Protein AF-A0A3D0WVR7-F1 (afdb_monomer_lite)

pLDDT: mean 93.35, std 4.77, range [69.31, 98.44]

Structure (mmCIF, N/CA/C/O backbone):
data_AF-A0A3D0WVR7-F1
#
_entry.id   AF-A0A3D0WVR7-F1
#
loop_
_atom_site.group_PDB
_atom_site.id
_atom_site.type_symbol
_atom_site.label_atom_id
_atom_site.label_alt_id
_atom_site.label_comp_id
_atom_site.label_asym_id
_atom_site.label_entity_id
_atom_site.label_seq_id
_atom_site.pdbx_PDB_ins_code
_atom_site.Cartn_x
_atom_site.Cartn_y
_atom_site.Cartn_z
_atom_site.occupancy
_atom_site.B_iso_or_equiv
_atom_site.auth_seq_id
_atom_site.auth_comp_id
_atom_site.auth_asym_id
_atom_site.auth_atom_id
_atom_site.pdbx_PDB_model_num
ATOM 1 N N . MET A 1 1 ? -13.523 -5.327 9.918 1.00 96.50 1 MET A N 1
ATOM 2 C CA . MET A 1 1 ? -13.125 -5.472 8.506 1.00 96.50 1 MET A CA 1
ATOM 3 C C . MET A 1 1 ? -11.865 -4.660 8.258 1.00 96.50 1 MET A C 1
ATOM 5 O O . MET A 1 1 ? -11.786 -3.521 8.706 1.00 96.50 1 MET A O 1
ATOM 9 N N . ARG A 1 2 ? -10.878 -5.246 7.589 1.00 98.38 2 ARG A N 1
ATOM 10 C CA . ARG A 1 2 ? -9.556 -4.682 7.312 1.00 98.38 2 ARG A CA 1
ATOM 11 C C . ARG A 1 2 ? -9.518 -4.196 5.868 1.00 98.38 2 ARG A C 1
ATOM 13 O O . ARG A 1 2 ? -9.576 -5.001 4.944 1.00 98.38 2 ARG A O 1
ATOM 20 N N . VAL A 1 3 ? -9.440 -2.885 5.677 1.00 98.25 3 VAL A N 1
ATOM 21 C CA . VAL A 1 3 ? -9.464 -2.253 4.352 1.00 98.25 3 VAL A CA 1
ATOM 22 C C . VAL A 1 3 ? -8.068 -1.733 4.039 1.00 98.25 3 VAL A C 1
ATOM 24 O O . VAL A 1 3 ? -7.508 -0.964 4.819 1.00 98.25 3 VAL A O 1
ATOM 27 N N . PHE A 1 4 ? -7.496 -2.154 2.912 1.00 98.12 4 PHE A N 1
ATOM 28 C CA . PHE A 1 4 ? -6.141 -1.776 2.513 1.00 98.12 4 PHE A CA 1
ATOM 29 C C . PHE A 1 4 ? -6.157 -0.925 1.253 1.00 98.12 4 PHE A C 1
ATOM 31 O O . PHE A 1 4 ? -6.562 -1.377 0.185 1.00 98.12 4 PHE A O 1
ATOM 38 N N . 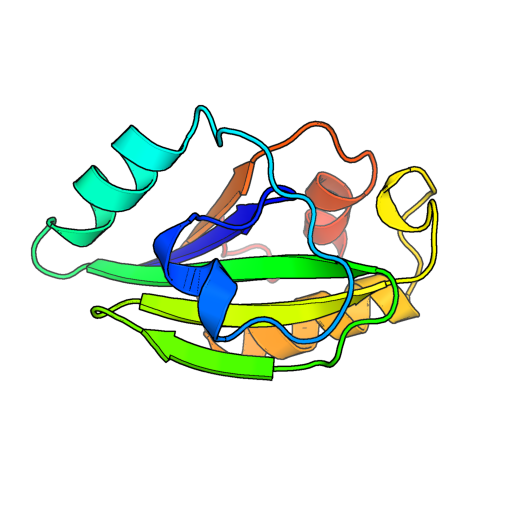TRP A 1 5 ? -5.727 0.322 1.388 1.00 96.38 5 TRP A N 1
ATOM 39 C CA . TRP A 1 5 ? -5.687 1.286 0.300 1.00 96.38 5 TRP A CA 1
ATOM 40 C C . TRP A 1 5 ? -4.335 1.271 -0.390 1.00 96.38 5 TRP A C 1
ATOM 42 O O . TRP A 1 5 ? -3.298 1.417 0.252 1.00 96.38 5 TRP A O 1
ATOM 52 N N . ILE A 1 6 ? -4.352 1.152 -1.711 1.00 95.88 6 ILE A N 1
ATOM 53 C CA . ILE A 1 6 ? -3.175 1.334 -2.556 1.00 95.88 6 ILE A CA 1
ATOM 54 C C . ILE A 1 6 ? -3.373 2.643 -3.305 1.00 95.88 6 ILE A C 1
ATOM 56 O O . ILE A 1 6 ? -4.286 2.747 -4.120 1.00 95.88 6 ILE A O 1
ATOM 60 N N . THR A 1 7 ? -2.542 3.641 -3.014 1.00 94.25 7 THR A N 1
ATOM 61 C CA . THR A 1 7 ? -2.631 4.978 -3.617 1.00 94.25 7 THR A CA 1
ATOM 62 C C . THR A 1 7 ? -1.251 5.487 -4.006 1.00 94.25 7 THR A C 1
ATOM 64 O O . THR A 1 7 ? -0.249 5.156 -3.371 1.00 94.25 7 THR A O 1
ATOM 67 N N . HIS A 1 8 ? -1.181 6.292 -5.062 1.00 92.00 8 HIS A N 1
ATOM 68 C CA . HIS A 1 8 ? 0.056 6.960 -5.455 1.00 92.00 8 HIS A CA 1
ATOM 69 C C . HIS A 1 8 ? 0.353 8.200 -4.614 1.00 92.00 8 HIS A C 1
ATOM 71 O O . HIS A 1 8 ? 1.487 8.378 -4.165 1.00 92.00 8 HIS A O 1
ATOM 77 N N . ASP A 1 9 ? -0.665 9.027 -4.385 1.00 91.69 9 ASP A N 1
ATOM 78 C CA . ASP A 1 9 ? -0.531 10.248 -3.603 1.00 91.69 9 ASP A CA 1
ATOM 79 C C . ASP A 1 9 ? -0.507 9.919 -2.114 1.00 91.69 9 ASP A C 1
ATOM 81 O O . ASP A 1 9 ? -1.356 9.180 -1.604 1.00 91.69 9 ASP A O 1
ATOM 85 N N . VAL A 1 10 ? 0.468 10.496 -1.414 1.00 93.19 10 VAL A N 1
ATOM 86 C CA . VAL A 1 10 ? 0.556 10.418 0.042 1.00 93.19 10 VAL A CA 1
ATOM 87 C C . VAL A 1 10 ? -0.465 11.379 0.651 1.00 93.19 10 VAL A C 1
ATOM 89 O O . VAL A 1 10 ? -0.508 12.551 0.284 1.00 93.19 10 VAL A O 1
ATOM 92 N N . PHE A 1 11 ? -1.275 10.902 1.599 1.00 92.56 11 PHE A N 1
ATOM 93 C CA . PHE A 1 11 ? -2.176 11.774 2.357 1.00 92.56 11 PHE A CA 1
ATOM 94 C C . PHE A 1 11 ? -1.388 12.740 3.246 1.00 92.56 11 PHE A C 1
ATOM 96 O O . PHE A 1 11 ? -0.358 12.373 3.810 1.00 92.56 11 PHE A O 1
ATOM 103 N N . GLU A 1 12 ? -1.894 13.965 3.406 1.00 90.88 12 GLU A N 1
ATOM 104 C CA . GLU A 1 12 ? -1.169 15.047 4.089 1.00 90.88 12 GLU A CA 1
ATOM 105 C C . GLU A 1 12 ? -0.736 14.685 5.513 1.00 90.88 12 GLU A C 1
ATOM 107 O O . GLU A 1 12 ? 0.382 15.002 5.923 1.00 90.88 12 GLU A O 1
ATOM 112 N N . VAL A 1 13 ? -1.577 13.933 6.228 1.00 90.69 13 VAL A N 1
ATOM 113 C CA . VAL A 1 13 ? -1.304 13.430 7.582 1.00 90.69 13 VAL A CA 1
ATOM 114 C C . VAL A 1 13 ? -0.036 12.564 7.657 1.00 90.69 13 VAL A C 1
ATOM 116 O O . VAL A 1 13 ? 0.636 12.528 8.684 1.00 90.69 13 VAL A O 1
ATOM 119 N N . PHE A 1 14 ? 0.367 11.917 6.558 1.00 93.31 14 PHE A N 1
ATOM 120 C CA . PHE A 1 14 ? 1.568 11.081 6.523 1.00 93.31 14 PHE A CA 1
ATOM 121 C C . PHE A 1 14 ? 2.843 11.854 6.160 1.00 93.31 14 PHE A C 1
ATOM 123 O O . PHE A 1 14 ? 3.940 11.349 6.409 1.00 93.31 14 PHE A O 1
ATOM 130 N N . PHE A 1 15 ? 2.748 13.075 5.613 1.00 92.75 15 PHE A N 1
ATOM 131 C CA . PHE A 1 15 ? 3.910 13.842 5.137 1.00 92.75 15 PHE A CA 1
ATOM 132 C C . PHE A 1 15 ? 5.068 13.974 6.139 1.00 92.75 15 PHE A C 1
ATOM 134 O O . PHE A 1 15 ? 6.212 13.848 5.693 1.00 92.75 15 PHE A O 1
ATOM 141 N N . PRO A 1 16 ? 4.845 14.198 7.452 1.00 93.62 16 PRO A N 1
ATOM 142 C CA . PRO A 1 16 ? 5.942 14.318 8.418 1.00 93.62 16 PRO A CA 1
ATOM 143 C C . PRO A 1 16 ? 6.748 13.022 8.610 1.00 93.62 16 PRO A C 1
ATOM 145 O O . PRO A 1 16 ? 7.897 13.058 9.057 1.00 93.62 16 PRO A O 1
ATOM 148 N N . TYR A 1 17 ? 6.153 11.876 8.278 1.00 92.75 17 TYR A N 1
ATOM 149 C CA . TYR A 1 17 ? 6.676 10.549 8.601 1.00 92.75 17 TYR A CA 1
ATOM 150 C C . TYR A 1 17 ? 7.346 9.865 7.405 1.00 92.75 17 TYR A C 1
ATOM 152 O O . TYR A 1 17 ? 8.244 9.030 7.581 1.00 92.75 17 TYR A O 1
ATOM 160 N N . VAL A 1 18 ? 6.955 10.246 6.185 1.00 92.88 18 VAL A N 1
ATOM 161 C CA . VAL A 1 18 ? 7.496 9.653 4.960 1.00 92.88 18 VAL A CA 1
ATOM 162 C C . VAL A 1 18 ? 8.968 10.009 4.775 1.00 92.88 18 VAL A C 1
ATOM 164 O O . VAL A 1 18 ? 9.363 11.175 4.813 1.00 92.88 18 VAL A O 1
ATOM 167 N N . LYS A 1 19 ? 9.794 8.997 4.506 1.00 92.00 19 LYS A N 1
ATOM 168 C CA . LYS A 1 19 ? 11.184 9.175 4.071 1.00 92.00 19 LYS A CA 1
ATOM 169 C C . LYS A 1 19 ? 11.265 9.020 2.557 1.00 92.00 19 LYS A C 1
ATOM 171 O O . LYS A 1 19 ? 10.786 8.026 2.020 1.00 92.00 19 LYS A O 1
ATOM 176 N N . GLY A 1 20 ? 11.898 9.979 1.881 1.00 90.12 20 GLY A N 1
ATOM 177 C CA . GLY A 1 20 ? 12.088 9.985 0.426 1.00 90.12 20 GLY A CA 1
ATOM 178 C C . GLY A 1 20 ? 11.411 11.167 -0.263 1.00 90.12 20 GLY A C 1
ATOM 179 O O . GLY A 1 20 ? 11.204 12.217 0.343 1.00 90.12 20 GLY A O 1
ATOM 180 N N . GLN A 1 21 ? 11.081 10.989 -1.541 1.00 91.50 21 GLN A N 1
ATOM 181 C CA . GLN A 1 21 ? 10.394 11.975 -2.377 1.00 91.50 21 GLN A CA 1
ATOM 182 C C . GLN A 1 21 ? 8.966 11.484 -2.664 1.00 91.50 21 GLN A C 1
ATOM 184 O O . GLN A 1 21 ? 8.730 10.879 -3.713 1.00 91.50 21 GLN A O 1
ATOM 189 N N . PRO A 1 22 ? 8.020 11.661 -1.721 1.00 92.19 22 PRO A N 1
ATOM 190 C CA . PRO A 1 22 ? 6.638 11.259 -1.944 1.00 92.19 22 PRO A CA 1
ATOM 191 C C . PRO A 1 22 ? 5.976 12.139 -2.996 1.00 92.19 22 PRO A C 1
ATOM 193 O O . PRO A 1 22 ? 6.268 13.335 -3.089 1.00 92.19 22 PRO A O 1
ATOM 196 N N . THR A 1 23 ? 5.019 11.568 -3.722 1.00 89.81 23 THR A N 1
ATOM 197 C CA . THR A 1 23 ? 4.080 12.374 -4.496 1.00 89.81 23 THR A CA 1
ATOM 198 C C . THR A 1 23 ? 3.133 13.072 -3.526 1.00 89.81 23 THR A C 1
ATOM 200 O O . THR A 1 23 ? 2.413 12.432 -2.758 1.00 89.81 23 THR A O 1
ATOM 203 N N . LYS A 1 24 ? 3.186 14.405 -3.533 1.00 87.06 24 LYS A N 1
ATOM 204 C CA . LYS A 1 24 ? 2.330 15.286 -2.736 1.00 87.06 24 LYS A CA 1
ATOM 205 C C . LYS A 1 24 ? 1.267 15.878 -3.661 1.00 87.06 24 LYS A C 1
ATOM 207 O O . LYS A 1 24 ? 1.396 17.014 -4.108 1.00 87.06 24 LYS A O 1
ATOM 212 N N . GLY A 1 25 ? 0.288 15.060 -4.032 1.00 74.06 25 GLY A N 1
ATOM 213 C CA . GLY A 1 25 ? -0.911 15.481 -4.752 1.00 74.06 25 GLY A CA 1
ATOM 214 C C . GLY A 1 25 ? -2.076 15.661 -3.782 1.00 74.06 25 GLY A C 1
ATOM 215 O O . GLY A 1 25 ? -2.160 14.961 -2.773 1.00 74.06 25 GLY A O 1
ATOM 216 N N . GLY A 1 26 ? -2.977 16.602 -4.072 1.00 69.31 26 GLY A N 1
ATOM 217 C CA . GLY A 1 26 ? -4.263 16.686 -3.383 1.00 69.31 26 GLY A CA 1
ATOM 218 C C . GLY A 1 26 ? -5.089 15.458 -3.742 1.00 69.31 26 GLY A C 1
ATOM 219 O O . GLY A 1 26 ? -5.772 15.447 -4.764 1.00 69.31 26 GLY A O 1
ATOM 220 N N . SER A 1 27 ? -4.974 14.408 -2.932 1.00 78.50 27 SER A N 1
ATOM 221 C CA . SER A 1 27 ? -5.620 13.131 -3.199 1.00 78.50 27 SER A CA 1
ATOM 222 C C . SER A 1 27 ? -7.138 13.316 -3.199 1.00 78.50 27 SER A C 1
ATOM 224 O O . SER A 1 27 ? -7.756 13.516 -2.153 1.00 78.50 27 SER A O 1
ATOM 226 N N . TRP A 1 28 ? -7.760 13.247 -4.378 1.00 86.31 28 TRP A N 1
ATOM 227 C CA . TRP A 1 28 ? -9.214 13.387 -4.541 1.00 86.31 28 TRP A CA 1
ATOM 228 C C . TRP A 1 28 ? -9.998 12.310 -3.774 1.00 86.31 28 TRP A C 1
ATOM 230 O O . TRP A 1 28 ? -11.191 12.467 -3.521 1.00 86.31 28 TRP A O 1
ATOM 240 N N . VAL A 1 29 ? -9.319 11.235 -3.360 1.00 91.25 29 VAL A N 1
ATOM 241 C CA . VAL A 1 29 ? -9.876 10.145 -2.553 1.00 91.25 29 VAL A CA 1
ATOM 242 C C . VAL A 1 29 ? -9.771 10.392 -1.044 1.00 91.25 29 VAL A C 1
ATOM 244 O O . VAL A 1 29 ? -10.340 9.624 -0.271 1.00 91.25 29 VAL A O 1
ATOM 247 N N . ALA A 1 30 ? -9.103 11.464 -0.598 1.00 92.56 30 ALA A N 1
ATOM 248 C CA . ALA A 1 30 ? -8.922 11.765 0.824 1.00 92.56 30 ALA A CA 1
ATOM 249 C C . ALA A 1 30 ? -10.244 11.896 1.608 1.00 92.56 30 ALA A C 1
ATOM 251 O O . ALA A 1 30 ? -10.336 11.306 2.685 1.00 92.56 30 ALA A O 1
ATOM 252 N N . PRO A 1 31 ? -11.306 12.564 1.104 1.00 93.62 31 PRO A N 1
ATOM 253 C CA . PRO A 1 31 ? -12.579 12.606 1.823 1.00 93.62 31 PRO A CA 1
ATOM 254 C C . PRO A 1 31 ? -13.168 11.212 2.064 1.00 93.62 31 PRO A C 1
ATOM 256 O O . PRO A 1 31 ? -13.667 10.942 3.155 1.00 93.62 31 PRO A O 1
ATOM 259 N N . LEU A 1 32 ? -13.080 10.306 1.083 1.00 94.31 32 LEU A N 1
ATOM 260 C CA . LEU A 1 32 ? -13.546 8.928 1.239 1.00 94.31 32 LEU A CA 1
ATOM 261 C C . LEU A 1 32 ? -12.678 8.163 2.244 1.00 94.31 32 LEU A C 1
ATOM 263 O O . LEU A 1 32 ? -13.218 7.480 3.110 1.00 94.31 32 LEU A O 1
ATOM 267 N N . PHE A 1 33 ? -11.355 8.318 2.165 1.00 94.56 33 PHE A N 1
ATOM 268 C CA . PHE A 1 33 ? -10.408 7.697 3.088 1.00 94.56 33 PHE A CA 1
ATOM 269 C C . PHE A 1 33 ? -10.750 8.015 4.549 1.00 94.56 33 PHE A C 1
ATOM 271 O O . PHE A 1 33 ? -10.942 7.111 5.362 1.00 94.56 33 PHE A O 1
ATOM 278 N N . TYR A 1 34 ? -10.914 9.303 4.864 1.00 93.50 34 TYR A N 1
ATOM 279 C CA . TYR A 1 34 ? -11.238 9.738 6.219 1.00 93.50 34 TYR A CA 1
ATOM 280 C C . TYR A 1 34 ? -12.665 9.369 6.637 1.00 93.50 34 TYR A C 1
ATOM 282 O O . TYR A 1 34 ? -12.882 9.056 7.802 1.00 93.50 34 TYR A O 1
ATOM 290 N N . ASN A 1 35 ? -13.637 9.328 5.718 1.00 95.62 35 ASN A N 1
ATOM 291 C CA . ASN A 1 35 ? -14.981 8.835 6.046 1.00 95.62 35 ASN A CA 1
ATOM 292 C C . ASN A 1 35 ? -14.987 7.338 6.396 1.00 95.62 35 ASN A C 1
ATOM 294 O O . ASN A 1 35 ? -15.719 6.937 7.300 1.00 95.62 35 ASN A O 1
ATOM 298 N N . ILE A 1 36 ? -14.175 6.522 5.712 1.00 94.81 36 ILE A N 1
ATOM 299 C CA . ILE A 1 36 ? -14.014 5.092 6.015 1.00 94.81 36 ILE A CA 1
ATOM 300 C C . ILE A 1 36 ? -13.328 4.897 7.368 1.00 94.81 36 ILE A C 1
ATOM 302 O O . ILE A 1 36 ? -13.756 4.039 8.137 1.00 94.81 36 ILE A O 1
ATOM 306 N N . LEU A 1 37 ? -12.306 5.701 7.680 1.00 95.06 37 LEU A N 1
ATOM 307 C CA . LEU A 1 37 ? -11.607 5.654 8.969 1.00 95.06 37 LEU A CA 1
ATOM 308 C C . LEU A 1 37 ? -12.559 5.827 10.163 1.00 95.06 37 LEU A C 1
ATOM 310 O O . LEU A 1 37 ? -12.361 5.206 11.200 1.00 95.06 37 LEU A O 1
ATOM 314 N N . GLN A 1 38 ? -13.607 6.640 10.011 1.00 96.19 38 GLN A N 1
ATOM 315 C CA . GLN A 1 38 ? -14.592 6.897 11.068 1.00 96.19 38 GLN A CA 1
ATOM 316 C C . GLN A 1 38 ? -15.662 5.799 11.202 1.00 96.19 38 GLN A C 1
ATOM 318 O O . GLN A 1 38 ? -16.507 5.877 12.094 1.00 96.19 38 GLN A O 1
ATOM 323 N N 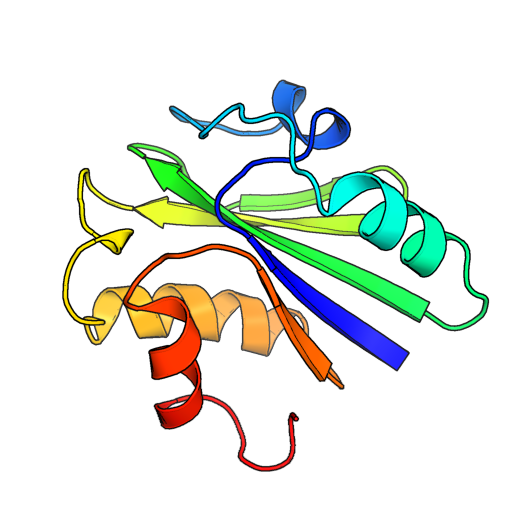. GLN A 1 39 ? -15.675 4.784 10.331 1.00 97.25 39 GLN A N 1
ATOM 324 C CA . GLN A 1 39 ? -16.681 3.725 10.397 1.00 97.25 39 GLN A CA 1
ATOM 325 C C . GLN A 1 39 ? -16.360 2.718 11.513 1.00 97.25 39 GLN A C 1
ATOM 327 O O . GLN A 1 39 ? -15.268 2.138 11.529 1.00 97.25 39 GLN A O 1
ATOM 332 N N . PRO A 1 40 ? -17.311 2.431 12.422 1.00 96.31 40 PRO A N 1
ATOM 333 C CA . PRO A 1 40 ? -17.112 1.435 13.466 1.00 96.31 40 PRO A CA 1
ATOM 334 C C . PRO A 1 40 ? -16.765 0.057 12.893 1.00 96.31 40 PRO A C 1
ATOM 336 O O . PRO A 1 40 ? -17.377 -0.415 11.936 1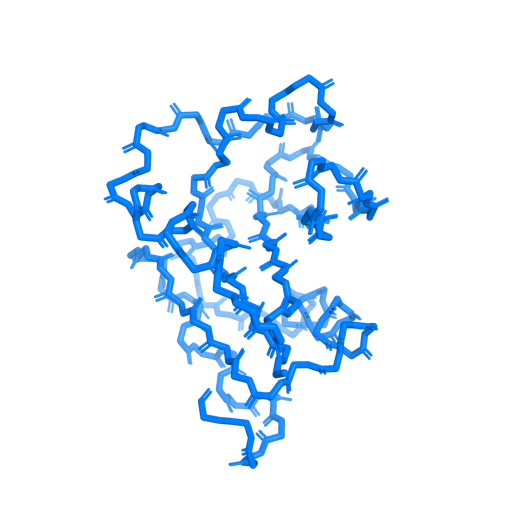.00 96.31 40 PRO A O 1
ATOM 339 N N . GLY A 1 41 ? -15.789 -0.615 13.507 1.00 96.56 41 GLY A N 1
ATOM 340 C CA . GLY A 1 41 ? -15.372 -1.960 13.102 1.00 96.56 41 GLY A CA 1
ATOM 341 C C . GLY A 1 41 ? -14.503 -2.012 11.840 1.00 96.56 41 GLY A C 1
ATOM 342 O O . GLY A 1 41 ? -14.214 -3.116 11.366 1.00 96.56 41 GLY A O 1
ATOM 343 N N . ILE A 1 42 ? -14.065 -0.866 11.305 1.00 97.50 42 ILE A N 1
ATOM 344 C CA . ILE A 1 42 ? -13.054 -0.796 10.247 1.00 97.50 42 ILE A CA 1
ATOM 345 C C . ILE A 1 42 ? -11.657 -0.630 10.846 1.00 97.50 42 ILE A C 1
ATOM 347 O O . ILE A 1 42 ? -11.428 0.179 11.738 1.00 97.50 42 ILE A 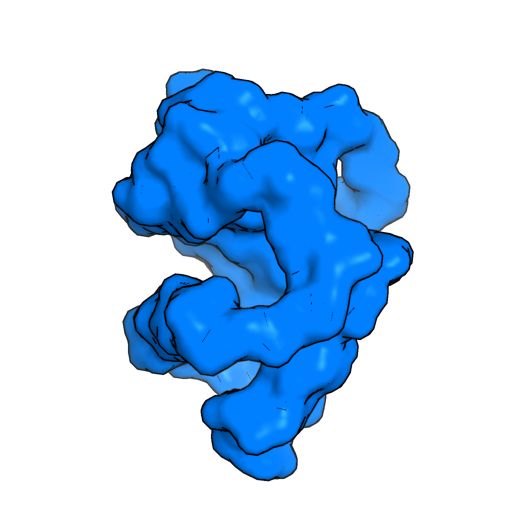O 1
ATOM 351 N N . THR A 1 43 ? -10.704 -1.390 10.314 1.00 98.12 43 THR A N 1
ATOM 352 C CA . THR A 1 43 ? -9.270 -1.133 10.466 1.00 98.12 43 THR A CA 1
ATOM 353 C C . THR A 1 43 ? -8.740 -0.722 9.103 1.00 98.12 43 THR A C 1
ATOM 355 O O . THR A 1 43 ? -8.888 -1.476 8.139 1.00 98.12 43 THR A O 1
ATOM 358 N N . LEU A 1 44 ? -8.148 0.466 9.010 1.00 97.81 44 LEU A N 1
ATOM 359 C CA . LEU A 1 44 ? -7.717 1.050 7.744 1.00 97.81 44 LEU A CA 1
ATOM 360 C C . LEU A 1 44 ? -6.192 1.051 7.640 1.00 97.81 44 LEU A C 1
ATOM 362 O O . LEU A 1 44 ? -5.484 1.400 8.585 1.00 97.81 44 LEU A O 1
ATOM 366 N N . ALA A 1 45 ? -5.695 0.686 6.465 1.00 98.12 45 ALA A N 1
ATOM 367 C CA . ALA A 1 45 ? -4.299 0.839 6.097 1.00 98.12 45 ALA A CA 1
ATOM 368 C C . ALA A 1 45 ? -4.166 1.523 4.743 1.00 98.12 45 ALA A C 1
ATOM 370 O O . ALA A 1 45 ? -5.053 1.420 3.897 1.00 98.12 45 ALA A O 1
ATOM 371 N N . SER A 1 46 ? -3.034 2.186 4.531 1.00 97.12 46 SER A N 1
ATOM 372 C CA . SER A 1 46 ? -2.681 2.802 3.253 1.00 97.12 46 SER A CA 1
ATOM 373 C C . SER A 1 46 ? -1.235 2.485 2.917 1.00 97.12 46 SER A C 1
ATOM 375 O O . SER A 1 46 ? -0.359 2.717 3.745 1.00 97.12 46 SER A O 1
ATOM 377 N N . VAL A 1 47 ? -0.974 2.026 1.696 1.00 97.25 47 VAL A N 1
ATOM 378 C CA . VAL A 1 47 ? 0.374 1.924 1.137 1.00 97.25 47 VAL A CA 1
ATOM 379 C C . VAL A 1 47 ? 0.581 2.956 0.042 1.00 97.25 47 VAL A C 1
ATOM 381 O O . VAL A 1 47 ? -0.250 3.099 -0.858 1.00 97.25 47 VAL A O 1
ATOM 384 N N . THR A 1 48 ? 1.722 3.637 0.099 1.00 95.69 48 THR A N 1
ATOM 385 C CA . THR A 1 48 ? 2.172 4.545 -0.956 1.00 95.69 48 THR A CA 1
ATOM 386 C C . THR A 1 48 ? 3.546 4.135 -1.495 1.00 95.69 48 THR A C 1
ATOM 388 O O . THR A 1 48 ? 4.461 3.780 -0.743 1.00 95.69 48 THR A O 1
ATOM 391 N N . PRO A 1 49 ? 3.737 4.165 -2.818 1.00 95.25 49 PRO A N 1
ATOM 392 C CA . PRO A 1 49 ? 5.047 4.021 -3.424 1.00 95.25 49 PRO A CA 1
ATOM 393 C C . PRO A 1 49 ? 5.802 5.353 -3.370 1.00 95.25 49 PRO A C 1
ATOM 395 O O . PRO A 1 49 ? 5.317 6.375 -3.851 1.00 95.25 49 PRO A O 1
ATOM 398 N N . VAL A 1 50 ? 7.015 5.345 -2.818 1.00 95.56 50 VAL A N 1
ATOM 399 C CA . VAL A 1 50 ? 7.818 6.555 -2.594 1.00 95.56 50 VAL A CA 1
ATOM 400 C C . VAL A 1 50 ? 9.131 6.473 -3.365 1.00 95.56 50 VAL A C 1
ATOM 402 O O . VAL A 1 50 ? 9.937 5.554 -3.174 1.00 95.56 50 VAL A O 1
ATOM 405 N N . ILE A 1 51 ? 9.371 7.460 -4.233 1.00 94.25 51 ILE A N 1
ATOM 406 C CA . ILE A 1 51 ? 10.606 7.541 -5.018 1.00 94.25 51 ILE A CA 1
ATOM 407 C C . ILE A 1 51 ? 11.778 7.809 -4.081 1.00 94.25 51 ILE A C 1
ATOM 409 O O . ILE A 1 51 ? 11.743 8.742 -3.275 1.00 94.25 51 ILE A O 1
ATOM 413 N N . ASN A 1 52 ? 12.826 6.986 -4.190 1.00 88.19 52 ASN A N 1
ATOM 414 C CA . ASN A 1 52 ? 14.005 7.051 -3.318 1.00 88.19 52 ASN A CA 1
ATOM 415 C C . ASN A 1 52 ? 13.649 7.039 -1.819 1.00 88.19 52 ASN A C 1
ATOM 417 O O . ASN A 1 52 ? 14.401 7.566 -1.000 1.00 88.19 52 ASN A O 1
ATOM 421 N N . GLY A 1 53 ? 12.493 6.468 -1.471 1.00 90.94 53 GLY A N 1
ATOM 422 C CA . GLY A 1 53 ? 12.059 6.314 -0.094 1.00 90.94 53 GLY A CA 1
ATOM 423 C C . GLY A 1 53 ? 12.588 5.051 0.564 1.00 90.94 53 GLY A C 1
ATOM 424 O O . GLY A 1 53 ? 13.417 4.328 -0.000 1.00 90.94 53 GLY A O 1
ATOM 425 N N . ASN A 1 54 ? 12.070 4.799 1.759 1.00 92.94 54 ASN A N 1
ATOM 426 C CA . ASN A 1 54 ? 12.319 3.579 2.516 1.00 92.94 54 ASN A CA 1
ATOM 427 C C . ASN A 1 54 ? 11.056 2.714 2.529 1.00 92.94 54 ASN A C 1
ATOM 429 O O . ASN A 1 54 ? 9.942 3.237 2.416 1.00 92.94 54 ASN A O 1
ATOM 433 N N . GLU A 1 55 ? 11.217 1.404 2.715 1.00 95.56 55 GLU A N 1
ATOM 434 C CA . GLU A 1 55 ? 10.108 0.611 3.236 1.00 95.56 55 GLU A CA 1
ATOM 435 C C . GLU A 1 55 ? 9.838 1.032 4.686 1.00 95.56 55 GLU A C 1
ATOM 437 O O . GLU A 1 55 ? 10.757 1.092 5.506 1.00 95.56 55 GLU A O 1
ATOM 442 N N . GLN A 1 56 ? 8.592 1.385 4.995 1.00 95.25 56 GLN A N 1
ATOM 443 C CA . GLN A 1 56 ? 8.197 1.837 6.329 1.00 95.25 56 GLN A CA 1
ATOM 444 C C . GLN A 1 56 ? 6.846 1.239 6.708 1.00 95.25 56 GLN A C 1
ATOM 446 O O . GLN A 1 56 ? 6.006 1.001 5.842 1.00 95.25 56 GLN A O 1
ATOM 451 N N . LYS A 1 57 ? 6.640 1.049 8.012 1.00 97.50 57 LYS A N 1
ATOM 452 C CA . LYS A 1 57 ? 5.351 0.751 8.638 1.00 97.50 57 LYS A CA 1
ATOM 453 C C . LYS A 1 57 ? 5.218 1.637 9.869 1.00 97.50 57 LYS A C 1
ATOM 455 O O . LYS A 1 57 ? 6.130 1.660 10.695 1.00 97.50 57 LYS A O 1
ATOM 460 N N . GLN A 1 58 ? 4.108 2.351 9.996 1.00 96.75 58 GLN A N 1
ATOM 461 C CA . GLN A 1 58 ? 3.821 3.177 11.164 1.00 96.75 58 GLN A CA 1
ATOM 462 C C . GLN A 1 58 ? 2.313 3.280 11.388 1.00 96.75 58 GLN A C 1
ATOM 464 O O . GLN A 1 58 ? 1.553 3.335 10.431 1.00 96.75 58 GLN A O 1
ATOM 469 N N . GLU A 1 59 ? 1.880 3.338 12.643 1.00 97.00 59 GLU A N 1
ATOM 470 C CA . GLU A 1 59 ? 0.507 3.716 12.978 1.00 97.00 59 GLU A CA 1
ATOM 471 C C . GLU A 1 59 ? 0.431 5.235 13.179 1.00 97.00 59 GLU A C 1
ATOM 473 O O . GLU A 1 59 ? 1.212 5.803 13.948 1.00 97.00 59 GLU A O 1
ATOM 478 N N . ILE A 1 60 ? -0.451 5.898 12.431 1.00 95.62 60 ILE A N 1
ATOM 479 C CA . ILE A 1 60 ? -0.622 7.356 12.420 1.00 95.62 60 ILE A CA 1
ATOM 480 C C . ILE A 1 60 ? -2.124 7.636 12.415 1.00 95.62 60 ILE A C 1
ATOM 482 O O . ILE A 1 60 ? -2.819 7.207 11.497 1.00 95.62 60 ILE A O 1
ATOM 486 N N . ASP A 1 61 ? -2.619 8.326 13.444 1.00 92.38 61 ASP A N 1
ATOM 487 C CA . ASP A 1 61 ? -4.030 8.713 13.597 1.00 92.38 61 ASP A CA 1
ATOM 488 C C . ASP A 1 61 ? -5.027 7.562 13.350 1.00 92.38 61 ASP A C 1
ATOM 490 O O . ASP A 1 61 ? -6.052 7.720 12.688 1.00 92.38 61 ASP A O 1
ATOM 494 N N . GLY A 1 62 ? -4.711 6.371 13.871 1.00 93.94 62 GLY A N 1
ATOM 495 C CA . GLY A 1 62 ? -5.552 5.174 13.741 1.00 93.94 62 GLY A CA 1
ATOM 496 C C . GLY A 1 62 ? -5.479 4.472 12.379 1.00 93.94 62 GLY A C 1
ATOM 497 O O . GLY A 1 6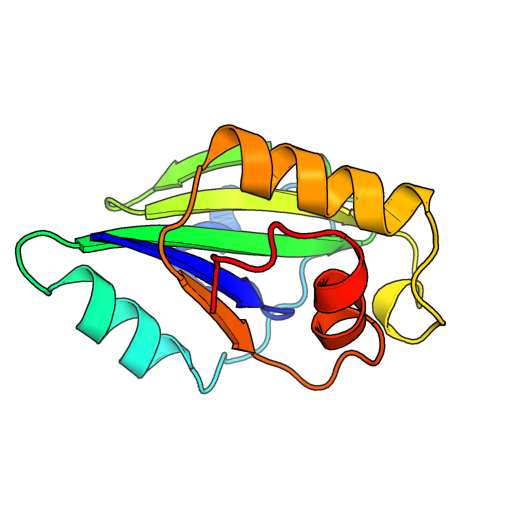2 ? -6.236 3.533 12.137 1.00 93.94 62 GLY A O 1
ATOM 498 N N . VAL A 1 63 ? -4.568 4.888 11.493 1.00 96.88 63 VAL A N 1
ATOM 499 C CA . VAL A 1 63 ? -4.276 4.212 10.222 1.00 96.88 63 VAL A CA 1
ATOM 500 C C . VAL A 1 63 ? -2.920 3.521 10.297 1.00 96.88 63 VAL A C 1
ATOM 502 O O . VAL A 1 63 ? -1.922 4.130 10.681 1.00 96.88 63 VAL A O 1
ATOM 505 N N . VAL A 1 64 ? -2.844 2.277 9.818 1.00 98.06 64 VAL A N 1
ATOM 506 C CA . VAL A 1 64 ? -1.554 1.638 9.528 1.00 98.06 64 VAL A CA 1
ATOM 507 C C . VAL A 1 64 ? -1.023 2.132 8.177 1.00 98.06 64 VAL A C 1
ATOM 509 O O . VAL A 1 64 ? -1.486 1.730 7.108 1.00 98.06 64 VAL A O 1
ATOM 512 N N . TYR A 1 65 ? -0.051 3.032 8.217 1.00 97.69 65 TYR A N 1
ATOM 513 C CA . TYR A 1 65 ? 0.642 3.546 7.046 1.00 97.69 65 TYR A CA 1
ATOM 514 C C . TYR A 1 65 ? 1.813 2.644 6.658 1.00 97.69 65 TYR A C 1
ATOM 516 O O . TYR A 1 65 ? 2.668 2.317 7.485 1.00 97.69 65 TYR A O 1
ATOM 524 N N . TYR A 1 66 ? 1.883 2.314 5.373 1.00 98.31 66 TYR A N 1
ATOM 525 C CA . TYR A 1 66 ? 3.014 1.662 4.739 1.00 98.31 66 TYR A CA 1
ATOM 526 C C . TYR A 1 66 ? 3.595 2.556 3.648 1.00 98.31 66 TYR A C 1
ATOM 528 O O . TYR A 1 66 ? 2.864 3.184 2.883 1.00 98.31 66 TYR A O 1
ATOM 536 N N . SER A 1 67 ? 4.913 2.530 3.492 1.00 97.19 67 SER A N 1
ATOM 537 C CA . SER A 1 67 ? 5.547 2.955 2.246 1.00 97.19 67 SER A CA 1
ATOM 538 C C . SER A 1 67 ? 6.340 1.814 1.650 1.00 97.19 67 SER A C 1
ATOM 540 O O . SER A 1 67 ? 6.942 1.020 2.372 1.00 97.19 67 SER A O 1
ATOM 542 N N . ILE A 1 68 ? 6.374 1.755 0.324 1.00 96.75 68 ILE A N 1
ATOM 543 C CA . ILE A 1 68 ? 7.330 0.922 -0.397 1.00 96.75 68 ILE A CA 1
ATOM 544 C C . ILE A 1 68 ? 8.262 1.812 -1.204 1.00 96.75 68 ILE A C 1
ATOM 546 O O . ILE A 1 68 ? 7.859 2.838 -1.757 1.00 96.75 68 ILE A O 1
ATOM 550 N N . ARG A 1 69 ? 9.524 1.408 -1.301 1.00 95.50 69 ARG A N 1
ATOM 551 C CA . ARG A 1 69 ? 10.480 2.097 -2.156 1.00 95.50 69 ARG A CA 1
ATOM 552 C C . ARG A 1 69 ? 10.190 1.778 -3.619 1.00 95.50 69 ARG A C 1
ATOM 554 O O . ARG A 1 69 ? 10.004 0.616 -3.986 1.00 95.50 69 ARG A O 1
ATOM 561 N N . ILE A 1 70 ? 10.224 2.808 -4.460 1.00 94.69 70 ILE A N 1
ATOM 562 C CA . ILE A 1 70 ? 10.233 2.652 -5.915 1.00 94.69 70 ILE A CA 1
ATOM 563 C C . ILE A 1 70 ? 11.344 3.473 -6.565 1.00 94.69 70 ILE A C 1
ATOM 565 O O . ILE A 1 70 ? 11.831 4.469 -6.019 1.00 94.69 70 ILE A O 1
ATOM 569 N N . SER A 1 71 ? 11.724 3.053 -7.764 1.00 91.88 71 SER A N 1
ATOM 570 C CA . SER A 1 71 ? 12.538 3.844 -8.681 1.00 91.88 71 SER A CA 1
ATOM 571 C C . SER A 1 71 ? 11.664 4.791 -9.508 1.00 91.88 71 SER A C 1
ATOM 573 O O . SER A 1 71 ? 10.458 4.587 -9.672 1.00 91.88 71 SER A O 1
ATOM 575 N N . LYS A 1 72 ? 12.273 5.840 -10.074 1.00 89.12 72 LYS A N 1
ATOM 576 C CA . LYS A 1 72 ? 11.575 6.749 -10.994 1.00 89.12 72 LYS A CA 1
ATOM 577 C C . LYS A 1 72 ? 10.963 5.947 -12.154 1.00 89.12 72 LYS A C 1
ATOM 579 O O . LYS A 1 72 ? 11.637 5.106 -12.739 1.00 89.12 72 LYS A O 1
ATOM 584 N N . ASN A 1 73 ? 9.702 6.228 -12.486 1.00 88.19 73 ASN A N 1
ATOM 585 C CA . ASN A 1 73 ? 8.906 5.563 -13.531 1.00 88.19 73 ASN A CA 1
ATOM 586 C C . ASN A 1 73 ? 8.551 4.083 -13.290 1.00 88.19 73 ASN A C 1
ATOM 588 O O . ASN A 1 73 ? 7.891 3.494 -14.142 1.00 88.19 73 ASN A O 1
ATOM 592 N N . GLU A 1 74 ? 8.902 3.482 -12.148 1.00 90.44 74 GLU A N 1
ATOM 593 C CA . GLU A 1 74 ? 8.577 2.071 -11.871 1.00 90.44 74 GLU A CA 1
ATOM 594 C C . GLU A 1 74 ? 7.058 1.820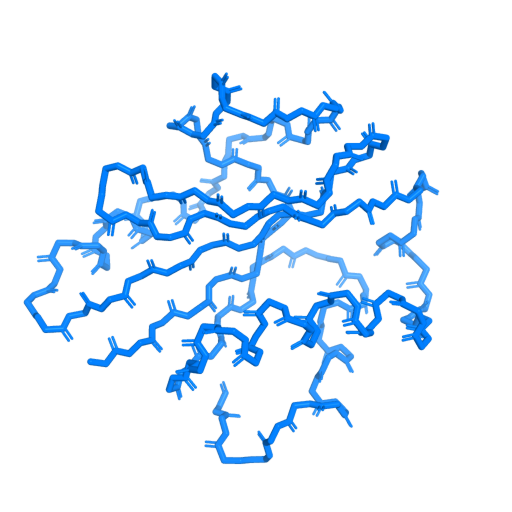 -11.772 1.00 90.44 74 GLU A C 1
ATOM 596 O O . GLU A 1 74 ? 6.578 0.735 -12.086 1.00 90.44 74 GLU A O 1
ATOM 601 N N . ASN A 1 75 ? 6.280 2.851 -11.423 1.00 87.31 75 ASN A N 1
ATOM 602 C CA . ASN A 1 75 ? 4.813 2.796 -11.441 1.00 87.31 75 ASN A CA 1
ATOM 603 C C . ASN A 1 75 ? 4.164 3.021 -12.808 1.00 87.31 75 ASN A C 1
ATOM 605 O O . ASN A 1 75 ? 2.991 2.706 -13.007 1.00 87.31 75 ASN A O 1
ATOM 609 N N . ALA A 1 76 ? 4.925 3.554 -13.761 1.00 86.88 76 ALA A N 1
ATOM 610 C CA . ALA A 1 76 ? 4.472 3.759 -15.131 1.00 86.88 76 ALA A CA 1
ATOM 611 C C . ALA A 1 76 ? 4.839 2.580 -16.051 1.00 86.88 76 ALA A C 1
ATOM 613 O O . ALA A 1 76 ? 4.411 2.550 -17.210 1.00 86.88 76 ALA A O 1
ATOM 614 N N . SER A 1 77 ? 5.635 1.624 -15.561 1.00 88.38 77 SER A N 1
ATOM 615 C CA . SER A 1 77 ? 6.053 0.424 -16.283 1.00 88.38 77 SER A CA 1
ATOM 616 C C . SER A 1 77 ? 5.176 -0.789 -15.945 1.00 88.38 77 SER A C 1
ATOM 618 O O . SER A 1 77 ? 4.262 -0.731 -15.122 1.00 88.38 77 SER A O 1
ATOM 620 N N . VAL A 1 78 ? 5.424 -1.906 -16.632 1.00 89.81 78 VAL A N 1
ATOM 621 C CA . VAL A 1 78 ? 4.776 -3.189 -16.327 1.00 89.81 78 VAL A CA 1
ATOM 622 C C . VAL A 1 78 ? 5.205 -3.661 -14.935 1.00 89.81 78 VAL A C 1
ATOM 624 O O . VAL A 1 78 ? 6.366 -3.506 -14.556 1.00 89.81 78 VAL A O 1
ATOM 627 N N . MET A 1 79 ? 4.275 -4.268 -14.192 1.00 93.56 79 MET A N 1
ATOM 628 C CA . MET A 1 79 ? 4.547 -4.834 -12.868 1.00 93.56 79 MET A CA 1
ATOM 629 C C . MET A 1 79 ? 5.695 -5.852 -12.928 1.00 93.56 79 MET A C 1
ATOM 631 O O . MET A 1 79 ? 5.568 -6.898 -13.567 1.00 93.56 79 MET A O 1
ATOM 635 N N . SER A 1 80 ? 6.792 -5.555 -12.231 1.00 93.69 80 SER A N 1
ATOM 636 C CA . SER A 1 80 ? 7.903 -6.487 -12.034 1.00 93.69 80 SER A CA 1
ATOM 637 C C . SER A 1 80 ? 7.631 -7.403 -10.837 1.00 93.69 80 SER A C 1
ATOM 639 O O . SER A 1 80 ? 6.918 -7.026 -9.907 1.00 93.69 80 SER A O 1
ATOM 641 N N . ALA A 1 81 ? 8.238 -8.593 -10.818 1.00 93.44 81 ALA A N 1
ATOM 642 C CA . ALA A 1 81 ? 8.116 -9.508 -9.679 1.00 93.44 81 ALA A CA 1
ATOM 643 C C . ALA A 1 81 ? 8.656 -8.891 -8.375 1.00 93.44 81 ALA A C 1
ATOM 645 O O . ALA A 1 81 ? 8.084 -9.092 -7.310 1.00 93.44 81 ALA A O 1
ATOM 646 N N . ASN A 1 82 ? 9.728 -8.096 -8.454 1.00 94.31 82 ASN A N 1
ATOM 647 C CA . ASN A 1 82 ? 10.294 -7.418 -7.287 1.00 94.31 82 ASN A CA 1
ATOM 648 C C . ASN A 1 82 ? 9.314 -6.377 -6.720 1.00 94.31 82 ASN A C 1
ATOM 650 O O . ASN A 1 82 ? 9.035 -6.382 -5.523 1.00 94.31 82 ASN A O 1
ATOM 654 N N . LEU A 1 83 ? 8.727 -5.539 -7.581 1.00 94.56 83 LEU A N 1
ATOM 655 C CA . LEU A 1 83 ? 7.731 -4.567 -7.140 1.00 94.56 83 LEU A CA 1
ATOM 656 C C . LEU A 1 83 ? 6.489 -5.255 -6.561 1.00 94.56 83 LEU A C 1
ATOM 658 O O . LEU A 1 83 ? 6.015 -4.851 -5.500 1.00 94.56 83 LEU A O 1
ATOM 662 N N . ALA A 1 84 ? 6.007 -6.319 -7.211 1.00 95.88 84 ALA A N 1
ATOM 663 C CA . ALA A 1 84 ? 4.904 -7.121 -6.696 1.00 95.88 84 ALA A CA 1
ATOM 664 C C . ALA A 1 84 ? 5.231 -7.667 -5.300 1.00 95.88 84 ALA A C 1
ATOM 666 O O . ALA A 1 84 ? 4.434 -7.491 -4.388 1.00 95.88 84 ALA A O 1
ATOM 667 N N . ASN A 1 85 ? 6.426 -8.228 -5.091 1.00 96.25 85 ASN A N 1
ATOM 668 C CA . ASN A 1 85 ? 6.850 -8.747 -3.789 1.00 96.25 85 ASN A CA 1
ATOM 669 C C . ASN A 1 85 ? 6.871 -7.676 -2.689 1.00 96.25 85 ASN A C 1
ATOM 671 O O . ASN A 1 85 ? 6.509 -7.975 -1.552 1.00 96.25 85 ASN A O 1
ATOM 675 N N . ARG A 1 86 ? 7.238 -6.425 -3.003 1.00 96.62 86 ARG A N 1
ATOM 676 C CA . ARG A 1 86 ? 7.176 -5.321 -2.028 1.00 96.62 86 ARG A CA 1
ATOM 677 C C . ARG A 1 86 ? 5.738 -5.012 -1.608 1.00 96.62 86 ARG A C 1
ATOM 679 O O . ARG A 1 86 ? 5.478 -4.870 -0.417 1.00 96.62 86 ARG A O 1
ATOM 686 N N . TYR A 1 87 ? 4.799 -4.977 -2.556 1.00 96.94 87 TYR A N 1
ATOM 687 C CA . TYR A 1 87 ? 3.372 -4.846 -2.240 1.00 96.94 87 TYR A CA 1
ATOM 688 C C . TYR A 1 87 ? 2.831 -6.061 -1.479 1.00 96.94 87 TYR A C 1
ATOM 690 O O . TYR A 1 87 ? 2.132 -5.899 -0.485 1.00 96.94 87 TYR A O 1
ATOM 698 N N . LEU A 1 88 ? 3.178 -7.279 -1.898 1.00 96.81 88 LEU A N 1
ATOM 699 C CA . LEU A 1 88 ? 2.751 -8.505 -1.224 1.00 96.81 88 LEU A CA 1
ATOM 700 C C . LEU A 1 88 ? 3.250 -8.568 0.216 1.00 96.81 88 LEU A C 1
ATOM 702 O O . LEU A 1 88 ? 2.515 -9.030 1.075 1.00 96.81 88 LEU A O 1
ATOM 706 N N . SER A 1 89 ? 4.461 -8.085 0.494 1.00 97.75 89 SER A N 1
ATOM 707 C CA . SER A 1 89 ? 4.999 -8.026 1.855 1.00 97.75 89 SER A CA 1
ATOM 708 C C . SER A 1 89 ? 4.071 -7.246 2.791 1.00 97.75 89 SER A C 1
ATOM 710 O O . SER A 1 89 ? 3.671 -7.754 3.837 1.00 97.75 89 SER A O 1
ATOM 712 N N . VAL A 1 90 ? 3.644 -6.049 2.379 1.00 98.25 90 VAL A N 1
ATOM 713 C CA . VAL A 1 90 ? 2.764 -5.201 3.199 1.00 98.25 90 VAL A CA 1
ATOM 714 C C . VAL A 1 90 ? 1.312 -5.684 3.210 1.00 98.25 90 VAL A C 1
ATOM 716 O O . VAL A 1 90 ? 0.645 -5.577 4.235 1.00 98.25 90 VAL A O 1
ATOM 719 N N . ILE A 1 91 ? 0.831 -6.283 2.115 1.00 97.94 91 ILE A N 1
ATOM 720 C CA . ILE A 1 91 ? -0.494 -6.921 2.059 1.00 97.94 91 ILE A CA 1
ATOM 721 C C . ILE A 1 91 ? -0.535 -8.130 3.001 1.00 97.94 91 ILE A C 1
ATOM 723 O O . ILE A 1 91 ? -1.496 -8.286 3.747 1.00 97.94 91 ILE A O 1
ATOM 727 N N . ASN A 1 92 ? 0.510 -8.958 3.020 1.00 97.12 92 ASN A N 1
ATOM 728 C CA . ASN A 1 92 ? 0.596 -10.132 3.887 1.00 97.12 92 ASN A CA 1
ATOM 729 C C . ASN A 1 92 ? 0.803 -9.754 5.357 1.00 97.12 92 ASN A C 1
ATOM 731 O O . ASN A 1 92 ? 0.299 -10.452 6.230 1.00 97.12 92 ASN A O 1
ATOM 735 N N . ASP A 1 93 ? 1.508 -8.664 5.651 1.00 98.38 93 ASP A N 1
ATOM 736 C CA . ASP A 1 93 ? 1.594 -8.137 7.015 1.00 98.38 93 ASP A CA 1
ATOM 737 C C . ASP A 1 93 ? 0.242 -7.568 7.483 1.00 98.38 93 ASP A C 1
ATOM 739 O O . ASP A 1 93 ? -0.167 -7.794 8.622 1.00 98.38 93 ASP A O 1
ATOM 743 N N . PHE A 1 94 ? -0.492 -6.876 6.604 1.00 98.44 94 PHE A N 1
ATOM 744 C CA . PHE A 1 94 ? -1.782 -6.297 6.964 1.00 98.44 94 PHE A CA 1
ATOM 745 C C . PHE A 1 94 ? -2.954 -7.284 6.909 1.00 98.44 94 PHE A C 1
ATOM 747 O O . PHE A 1 94 ? -3.928 -7.043 7.606 1.00 98.44 94 PHE A O 1
ATOM 754 N N . GLN A 1 95 ? -2.917 -8.367 6.133 1.00 97.75 95 GLN A N 1
ATOM 755 C CA . GLN A 1 95 ? -4.034 -9.320 5.983 1.00 97.75 95 GLN A CA 1
ATOM 756 C C . GLN A 1 95 ? -5.394 -8.625 5.713 1.00 97.75 95 GLN A C 1
ATOM 758 O O . GLN A 1 95 ? -6.280 -8.664 6.571 1.00 97.75 95 GLN A O 1
ATOM 763 N N . PRO A 1 96 ? -5.570 -7.907 4.587 1.00 98.25 96 PRO A N 1
ATOM 764 C CA . PRO A 1 96 ? -6.829 -7.229 4.298 1.00 98.25 96 PRO A CA 1
ATOM 765 C C . PRO A 1 96 ? -7.969 -8.179 3.953 1.00 98.25 96 PRO A C 1
ATOM 767 O O . PRO A 1 96 ? -7.771 -9.183 3.274 1.00 98.25 96 PRO A O 1
ATOM 770 N N . ASP A 1 97 ? -9.179 -7.763 4.321 1.00 98.25 97 ASP A N 1
ATOM 771 C CA . ASP A 1 97 ? -10.416 -8.345 3.805 1.00 98.25 97 ASP A CA 1
ATOM 772 C C . ASP A 1 97 ? -10.749 -7.787 2.413 1.00 98.25 97 ASP A C 1
ATOM 774 O O . ASP A 1 97 ? -11.400 -8.469 1.633 1.00 98.25 97 ASP A O 1
ATOM 778 N N . ILE A 1 98 ? -10.336 -6.544 2.112 1.00 97.44 98 ILE A N 1
ATOM 779 C CA . ILE A 1 98 ? -10.585 -5.833 0.844 1.00 97.44 98 ILE A CA 1
ATOM 780 C C . ILE A 1 98 ? -9.368 -4.977 0.480 1.00 97.44 98 ILE A C 1
ATOM 782 O O . ILE A 1 98 ? -8.814 -4.290 1.350 1.00 97.44 98 ILE A O 1
ATOM 786 N N . ILE A 1 99 ? -8.997 -4.950 -0.805 1.00 97.62 99 ILE A N 1
ATOM 787 C CA . ILE A 1 99 ? -7.991 -4.020 -1.336 1.00 97.62 99 ILE A CA 1
ATOM 788 C C . ILE A 1 99 ? -8.674 -2.968 -2.213 1.00 97.62 99 ILE A C 1
ATOM 790 O O . ILE A 1 99 ? -9.273 -3.280 -3.236 1.00 97.62 99 ILE A O 1
ATOM 794 N N . HIS A 1 100 ? -8.537 -1.694 -1.845 1.00 95.19 100 HIS A N 1
ATOM 795 C CA . HIS A 1 100 ? -9.056 -0.581 -2.635 1.00 95.19 100 HIS A CA 1
ATOM 796 C C . HIS A 1 100 ? -7.914 0.113 -3.377 1.00 95.19 100 HIS A C 1
ATOM 798 O O . HIS A 1 100 ? -7.009 0.686 -2.768 1.00 95.19 100 HIS A O 1
ATOM 804 N N . ILE A 1 101 ? -7.939 0.033 -4.705 1.00 93.81 101 ILE A N 1
ATOM 805 C CA . ILE A 1 101 ? -6.915 0.627 -5.563 1.00 93.81 101 ILE A CA 1
ATOM 806 C C . ILE A 1 101 ? -7.382 2.004 -6.029 1.00 93.81 101 ILE A C 1
ATOM 808 O O . ILE A 1 101 ? -8.433 2.133 -6.655 1.00 93.81 101 ILE A O 1
ATOM 812 N N . HIS A 1 102 ? -6.557 3.018 -5.783 1.00 91.50 102 HIS A N 1
ATOM 813 C CA . HIS A 1 102 ? -6.766 4.386 -6.229 1.00 91.50 102 HIS A CA 1
ATOM 814 C C . HIS A 1 102 ? -5.572 4.883 -7.035 1.00 91.50 102 HIS A C 1
ATOM 816 O O . HIS A 1 102 ? -4.426 4.750 -6.613 1.00 91.50 102 HIS A O 1
ATOM 822 N N . GLY A 1 103 ? -5.865 5.514 -8.169 1.00 83.69 103 GLY A N 1
ATOM 823 C CA . GLY A 1 103 ? -4.868 6.134 -9.031 1.00 83.69 103 GLY A CA 1
ATOM 824 C C . GLY A 1 103 ? -4.949 5.641 -10.472 1.00 83.69 103 GLY A C 1
ATOM 825 O O . GLY A 1 103 ? -5.913 4.987 -10.873 1.00 83.69 103 GLY A O 1
ATOM 826 N N . THR A 1 104 ? -3.958 6.024 -11.271 1.00 81.31 104 THR A N 1
ATOM 827 C CA . THR A 1 104 ? -3.898 5.740 -12.720 1.00 81.31 104 THR A CA 1
ATOM 828 C C . THR A 1 104 ? -2.678 4.897 -13.097 1.00 81.31 104 THR A C 1
ATOM 830 O O . THR A 1 104 ? -2.351 4.722 -14.273 1.00 81.31 104 THR A O 1
ATOM 833 N N . GLU A 1 105 ? -1.990 4.360 -12.093 1.00 87.38 105 GLU A N 1
ATOM 834 C CA . GLU A 1 105 ? -0.751 3.614 -12.230 1.00 87.38 105 GLU A CA 1
ATOM 835 C C . GLU A 1 105 ? -1.025 2.302 -12.959 1.00 87.38 105 GLU A C 1
ATOM 837 O O . GLU A 1 105 ? -1.869 1.493 -12.564 1.00 87.38 105 GLU A O 1
ATOM 842 N N . LYS A 1 106 ? -0.266 2.058 -14.032 1.00 83.25 106 LYS A N 1
ATOM 843 C CA . LYS A 1 106 ? -0.489 0.908 -14.921 1.00 83.25 106 LYS A CA 1
ATOM 844 C C . LYS A 1 106 ? -0.345 -0.434 -14.212 1.00 83.25 106 LYS A C 1
ATOM 846 O O . LYS A 1 106 ? -0.841 -1.449 -14.697 1.00 83.25 106 LYS A O 1
ATOM 851 N N . ASN A 1 107 ? 0.390 -0.457 -13.108 1.00 89.19 107 ASN A N 1
ATOM 852 C CA . ASN A 1 107 ? 0.803 -1.679 -12.450 1.00 89.19 107 ASN A CA 1
ATOM 853 C C . ASN A 1 107 ? -0.060 -2.046 -11.231 1.00 89.19 107 ASN A C 1
ATOM 855 O O . ASN A 1 107 ? -0.066 -3.220 -10.869 1.00 89.19 107 ASN A O 1
ATOM 859 N N . PHE A 1 108 ? -0.839 -1.128 -10.646 1.00 90.75 108 PHE A N 1
ATOM 860 C CA . PHE A 1 108 ? -1.603 -1.423 -9.426 1.00 90.75 108 PHE A CA 1
ATOM 861 C C . PHE A 1 108 ? -2.616 -2.546 -9.649 1.00 90.75 108 PHE A C 1
ATOM 863 O O . PHE A 1 108 ? -2.599 -3.540 -8.930 1.00 90.75 108 PHE A O 1
ATOM 870 N N . ALA A 1 109 ? -3.430 -2.463 -10.704 1.00 86.31 109 ALA A N 1
ATOM 871 C CA . ALA A 1 109 ? -4.410 -3.506 -11.016 1.00 86.31 109 ALA A CA 1
ATOM 872 C C . ALA A 1 109 ? -3.760 -4.868 -11.347 1.00 86.31 109 ALA A C 1
ATOM 874 O O . ALA A 1 109 ? -4.379 -5.918 -11.178 1.00 86.31 109 ALA A O 1
ATOM 875 N N . LEU A 1 110 ? -2.488 -4.884 -11.771 1.00 91.31 110 LEU A N 1
ATOM 876 C CA . LEU A 1 110 ? -1.755 -6.126 -12.035 1.00 91.31 110 LEU A CA 1
ATOM 877 C C . LEU A 1 110 ? -1.402 -6.888 -10.752 1.00 91.31 110 LEU A C 1
ATOM 879 O O . LEU A 1 110 ? -1.103 -8.081 -10.843 1.00 91.31 110 LEU A O 1
ATOM 883 N N . LEU A 1 111 ? -1.498 -6.255 -9.573 1.00 91.81 111 LEU A N 1
ATOM 884 C CA . LEU A 1 111 ? -1.383 -6.936 -8.279 1.00 91.81 111 LEU A CA 1
ATOM 885 C C . LEU A 1 111 ? -2.416 -8.051 -8.121 1.00 91.81 111 LEU A C 1
ATOM 887 O O . LEU A 1 111 ? -2.136 -9.033 -7.438 1.00 91.81 111 LEU A O 1
ATOM 891 N N . ARG A 1 112 ? -3.555 -7.974 -8.828 1.00 92.88 112 ARG A N 1
ATOM 892 C CA . ARG A 1 112 ? -4.582 -9.020 -8.800 1.00 92.88 112 ARG A CA 1
ATOM 893 C C . ARG A 1 112 ? -4.034 -10.414 -9.122 1.00 92.88 112 ARG A C 1
ATOM 895 O O . ARG A 1 112 ? -4.555 -11.395 -8.602 1.00 92.88 112 ARG A O 1
ATOM 902 N N . LYS A 1 113 ? -2.979 -10.508 -9.941 1.00 93.31 113 LYS A N 1
ATOM 903 C CA . LYS A 1 113 ? -2.322 -11.777 -10.306 1.00 93.31 113 LYS A CA 1
ATOM 904 C C . LYS A 1 113 ? -1.572 -12.441 -9.147 1.00 93.31 113 LYS A C 1
ATOM 906 O O . LYS A 1 113 ? -1.219 -13.608 -9.263 1.00 93.31 113 LYS A O 1
ATOM 911 N N . TYR A 1 114 ? -1.296 -11.694 -8.082 1.00 93.44 114 TYR A N 1
ATOM 912 C CA . TYR A 1 114 ? -0.400 -12.099 -7.003 1.00 93.44 114 TYR A CA 1
ATOM 913 C C . TYR A 1 114 ? -1.094 -12.215 -5.638 1.00 93.44 114 TYR A C 1
ATOM 915 O O . TYR A 1 114 ? -0.561 -12.869 -4.747 1.00 93.44 114 TYR A O 1
ATOM 923 N N . VAL A 1 115 ? -2.252 -11.575 -5.462 1.00 94.25 115 VAL A N 1
ATOM 924 C CA . VAL A 1 115 ? -3.034 -11.610 -4.214 1.00 94.25 115 VAL A CA 1
ATOM 925 C C . VAL A 1 115 ? -4.001 -12.796 -4.186 1.00 94.25 115 VAL A C 1
ATOM 927 O O . VAL A 1 115 ? -4.431 -13.276 -5.242 1.00 94.25 115 VAL A O 1
ATOM 930 N N . ASP A 1 116 ? -4.363 -13.253 -2.980 1.00 93.00 116 ASP A N 1
ATOM 931 C CA . ASP A 1 116 ? -5.360 -14.315 -2.799 1.00 93.00 116 ASP A CA 1
ATOM 932 C C . ASP A 1 116 ? -6.652 -13.948 -3.537 1.00 93.00 116 ASP A C 1
ATOM 934 O O . ASP A 1 116 ? -7.182 -12.845 -3.419 1.00 93.00 116 ASP A O 1
ATOM 938 N N . THR A 1 117 ? -7.170 -14.901 -4.307 1.00 93.44 117 THR A N 1
ATOM 939 C CA . THR A 1 117 ? -8.408 -14.756 -5.069 1.00 93.44 117 THR A CA 1
ATOM 940 C C . THR A 1 117 ? -9.654 -14.460 -4.239 1.00 93.44 117 THR A C 1
ATOM 942 O O . THR A 1 117 ? -10.651 -14.036 -4.819 1.00 93.44 117 THR A O 1
ATOM 945 N N . LYS A 1 118 ? -9.607 -14.697 -2.926 1.00 94.44 118 LYS A N 1
ATOM 946 C CA . LYS A 1 118 ? -10.685 -14.394 -1.981 1.00 94.44 118 LYS A CA 1
ATOM 947 C C . LYS A 1 118 ? -10.750 -12.920 -1.593 1.00 94.44 118 LYS A C 1
ATOM 949 O O . LYS A 1 118 ? -11.802 -12.491 -1.133 1.00 94.44 118 LYS A O 1
ATOM 954 N N . ILE A 1 119 ? -9.652 -12.179 -1.752 1.00 95.44 119 ILE A N 1
ATOM 955 C CA . ILE A 1 119 ? -9.626 -10.741 -1.494 1.00 95.44 119 ILE A CA 1
ATOM 956 C C . ILE A 1 119 ? -10.214 -10.055 -2.739 1.00 95.44 119 ILE A C 1
ATOM 958 O O . ILE A 1 119 ? -9.654 -10.225 -3.830 1.00 95.44 119 ILE A O 1
ATOM 962 N N . PRO A 1 120 ? -11.351 -9.351 -2.610 1.00 90.12 120 PRO A N 1
ATOM 963 C CA . PRO A 1 120 ? -11.939 -8.582 -3.696 1.00 90.12 120 PRO A CA 1
ATOM 964 C C . PRO A 1 120 ? -11.084 -7.361 -4.055 1.00 90.12 120 PRO A C 1
ATOM 966 O O . PRO A 1 120 ? -10.432 -6.780 -3.149 1.00 90.12 120 PRO A O 1
#

Sequence (120 aa):
MRVFWITHDVFEVFFPYVKGQPTKGGSWVAPLFYNILQQPGITLASVTPVINGNEQKQEIDGVVYYSIRISKNENASVMSANLANRYLSVINDFQPDIIHIHGTEKNFALLRKYVDTKIP

Secondary structure (DSSP, 8-state):
-EEEEEESSPPGGGTTT--SB------TTHHHHHHHHTSTT-EEEEEEEEET---EEEEETTEEEEEEEE-TTTTTSPPPHHHHHHHHHHHHHH--SEEEEES--TTTGGGGGTS-TT--

Foldseek 3Di:
DEEEEEEAADDPQCVVPWFAAGHHDPAPCVVVQVVQLPDPPYQAEYEYEHEVTPFDWDQTPRYTYTYDYDHPCCQQDEDDPVNLVSVVVVCVVRVGLEYHYDDDRPHPVVNCVVDPPNHD

Radius of gyration: 13.25 Å; chains: 1; bounding box: 31×31×30 Å